Protein AF-A0A7Y2AWC5-F1 (afdb_monomer)

Radius of gyration: 23.45 Å; Cα contacts (8 Å, |Δi|>4): 44; chains: 1; bounding box: 53×53×65 Å

Structure (mmCIF, N/CA/C/O backbone):
data_AF-A0A7Y2AWC5-F1
#
_entry.id   AF-A0A7Y2AWC5-F1
#
loop_
_atom_site.group_PDB
_atom_site.id
_atom_site.type_symbol
_atom_site.label_atom_id
_atom_site.label_alt_id
_atom_site.label_comp_id
_atom_site.label_asym_id
_atom_site.label_entity_id
_atom_site.label_seq_id
_atom_site.pdbx_PDB_ins_code
_atom_site.Cartn_x
_atom_site.Cartn_y
_atom_site.Cartn_z
_atom_site.occupancy
_atom_site.B_iso_or_equiv
_atom_site.auth_seq_id
_atom_site.auth_comp_id
_atom_site.auth_asym_id
_atom_site.auth_atom_id
_atom_site.pdbx_PDB_model_num
ATOM 1 N N . MET A 1 1 ? 6.244 -42.539 -43.892 1.00 41.09 1 MET A N 1
ATOM 2 C CA . MET A 1 1 ? 7.023 -41.372 -43.422 1.00 41.09 1 MET A CA 1
ATOM 3 C C . MET A 1 1 ? 6.172 -40.642 -42.396 1.00 41.09 1 MET A C 1
ATOM 5 O O . MET A 1 1 ? 5.037 -40.320 -42.711 1.00 41.09 1 MET A O 1
ATOM 9 N N . LYS A 1 2 ? 6.644 -40.513 -41.151 1.00 36.69 2 LYS A N 1
ATOM 10 C CA . LYS A 1 2 ? 5.909 -39.850 -40.062 1.00 36.69 2 LYS A CA 1
ATOM 11 C C . LYS A 1 2 ? 6.284 -38.369 -40.076 1.00 36.69 2 LYS A C 1
ATOM 13 O O . LYS A 1 2 ? 7.426 -38.039 -39.777 1.00 36.69 2 LYS A O 1
ATOM 18 N N . SER A 1 3 ? 5.351 -37.513 -40.478 1.00 44.28 3 SER A N 1
ATOM 19 C CA . SER A 1 3 ? 5.529 -36.061 -40.444 1.00 44.28 3 SER A CA 1
ATOM 20 C C . SER A 1 3 ? 5.233 -35.564 -39.033 1.00 44.28 3 SER A C 1
ATOM 22 O O . SER A 1 3 ? 4.097 -35.646 -38.573 1.00 44.28 3 SER A O 1
ATOM 24 N N . TYR A 1 4 ? 6.260 -35.085 -38.335 1.00 48.12 4 TYR A N 1
ATOM 25 C CA . TYR A 1 4 ? 6.112 -34.407 -37.051 1.00 48.12 4 TYR A CA 1
ATOM 26 C C . TYR A 1 4 ? 5.810 -32.931 -37.315 1.00 48.12 4 TYR A C 1
ATOM 28 O O . TYR A 1 4 ? 6.629 -32.223 -37.896 1.00 48.12 4 TYR A O 1
ATOM 36 N N . VAL A 1 5 ? 4.623 -32.474 -36.914 1.00 51.56 5 VAL A N 1
ATOM 37 C CA . VAL A 1 5 ? 4.274 -31.050 -36.906 1.00 51.56 5 VAL A CA 1
ATOM 38 C C . VAL A 1 5 ? 4.843 -30.452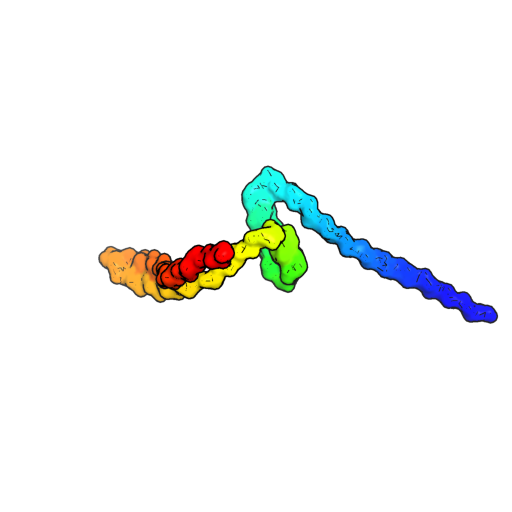 -35.623 1.00 51.56 5 VAL A C 1
ATOM 40 O O . VAL A 1 5 ? 4.379 -30.750 -34.526 1.00 51.56 5 VAL A O 1
ATOM 43 N N . PHE A 1 6 ? 5.893 -29.649 -35.768 1.00 46.00 6 PHE A N 1
ATOM 44 C CA . PHE A 1 6 ? 6.512 -28.900 -34.681 1.00 46.00 6 PHE A CA 1
ATOM 45 C C . PHE A 1 6 ? 5.726 -27.593 -34.507 1.00 46.00 6 PHE A C 1
ATOM 47 O O . PHE A 1 6 ? 5.948 -26.627 -35.233 1.00 46.00 6 PHE A O 1
ATOM 54 N N . VAL A 1 7 ? 4.741 -27.580 -33.604 1.00 54.41 7 VAL A N 1
ATOM 55 C CA . VAL A 1 7 ? 4.024 -26.346 -33.248 1.00 54.41 7 VAL A CA 1
ATOM 56 C C . VAL A 1 7 ? 4.908 -25.563 -32.283 1.00 54.41 7 VAL A C 1
ATOM 58 O O . VAL A 1 7 ? 5.011 -25.897 -31.106 1.00 54.41 7 VAL A O 1
ATOM 61 N N . LEU A 1 8 ? 5.578 -24.534 -32.801 1.00 48.16 8 LEU A N 1
ATOM 62 C CA . LEU A 1 8 ? 6.297 -23.554 -31.997 1.00 48.16 8 LEU A CA 1
ATOM 63 C C . LEU A 1 8 ? 5.262 -22.689 -31.263 1.00 48.16 8 LEU A C 1
ATOM 65 O O . LEU A 1 8 ? 4.677 -21.773 -31.838 1.00 48.16 8 LEU A O 1
ATOM 69 N N . PHE A 1 9 ? 4.999 -23.015 -29.999 1.00 45.50 9 PHE A N 1
ATOM 70 C CA . PHE A 1 9 ? 4.175 -22.199 -29.114 1.00 45.50 9 PHE A CA 1
ATOM 71 C C . PHE A 1 9 ? 5.024 -21.010 -28.639 1.00 45.50 9 PHE A C 1
ATOM 73 O O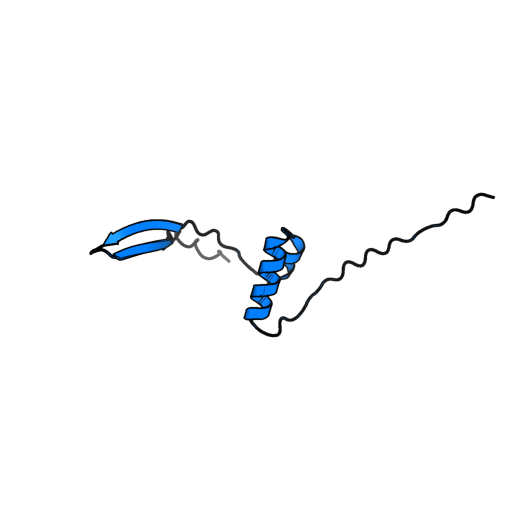 . PHE A 1 9 ? 5.705 -21.076 -27.618 1.00 45.50 9 PHE A O 1
ATOM 80 N N . CYS A 1 10 ? 5.061 -19.936 -29.432 1.00 45.16 10 CYS A N 1
ATOM 81 C CA . CYS A 1 10 ? 5.643 -18.666 -29.002 1.00 45.16 10 CYS A CA 1
ATOM 82 C C . CYS A 1 10 ? 4.719 -18.031 -27.957 1.00 45.16 10 CYS A C 1
ATOM 84 O O . CYS A 1 10 ? 3.808 -17.282 -28.301 1.00 45.16 10 CYS A O 1
ATOM 86 N N . VAL A 1 11 ? 4.961 -18.325 -26.677 1.00 56.12 11 VAL A N 1
ATOM 87 C CA . VAL A 1 11 ? 4.449 -17.496 -25.581 1.00 56.12 11 VAL A CA 1
ATOM 88 C C . VAL A 1 11 ? 5.224 -16.188 -25.618 1.00 56.12 11 VAL A C 1
ATOM 90 O O . VAL A 1 11 ? 6.357 -16.100 -25.148 1.00 56.12 11 VAL A O 1
ATOM 93 N N . THR A 1 12 ? 4.635 -15.168 -26.226 1.00 55.81 12 THR A N 1
ATOM 94 C CA . THR A 1 12 ? 5.080 -13.791 -26.033 1.00 55.81 12 THR A CA 1
ATOM 95 C C . THR A 1 12 ? 4.609 -13.339 -24.656 1.00 55.81 12 THR A C 1
ATOM 97 O O . THR A 1 12 ? 3.433 -13.032 -24.476 1.00 55.81 12 THR A O 1
ATOM 100 N N . LEU A 1 13 ? 5.522 -13.302 -23.684 1.00 53.78 13 LEU A N 1
ATOM 101 C CA . LEU A 1 13 ? 5.365 -12.487 -22.480 1.00 53.78 13 LEU A CA 1
ATOM 102 C C . LEU A 1 13 ? 5.425 -11.021 -22.924 1.00 53.78 13 LEU A C 1
ATOM 104 O O . LEU A 1 13 ? 6.500 -10.450 -23.089 1.00 53.78 13 LEU A O 1
ATOM 108 N N . ALA A 1 14 ? 4.264 -10.441 -23.219 1.00 48.03 14 ALA A N 1
ATOM 109 C CA . ALA A 1 14 ? 4.151 -9.009 -23.421 1.00 48.03 14 ALA A CA 1
ATOM 110 C C . ALA A 1 14 ? 4.226 -8.343 -22.043 1.00 48.03 14 ALA A C 1
ATOM 112 O O . ALA A 1 14 ? 3.259 -8.358 -21.286 1.00 48.03 14 ALA A O 1
ATOM 113 N N . SER A 1 15 ? 5.382 -7.773 -21.707 1.00 51.97 15 SER A N 1
ATOM 114 C CA . SER A 1 15 ? 5.480 -6.815 -20.610 1.00 51.97 15 SER A CA 1
ATOM 115 C C . SER A 1 15 ? 4.641 -5.592 -20.984 1.00 51.97 15 SER A C 1
ATOM 117 O O . SER A 1 15 ? 5.069 -4.755 -21.779 1.00 51.97 15 SER A O 1
ATOM 119 N N . ASN A 1 16 ? 3.422 -5.500 -20.454 1.00 54.53 16 ASN A N 1
ATOM 120 C CA . ASN A 1 16 ? 2.584 -4.316 -20.601 1.00 54.53 16 ASN A CA 1
ATOM 121 C C . ASN A 1 16 ? 3.110 -3.216 -19.675 1.00 54.53 16 ASN A C 1
ATOM 123 O O . ASN A 1 16 ? 2.571 -2.979 -18.600 1.00 54.53 16 ASN A O 1
ATOM 127 N N . THR A 1 17 ? 4.156 -2.508 -20.094 1.00 56.09 17 THR A N 1
ATOM 128 C CA . THR A 1 17 ? 4.455 -1.190 -19.524 1.00 56.09 17 THR A CA 1
ATOM 129 C C . THR A 1 17 ? 3.481 -0.188 -20.140 1.00 56.09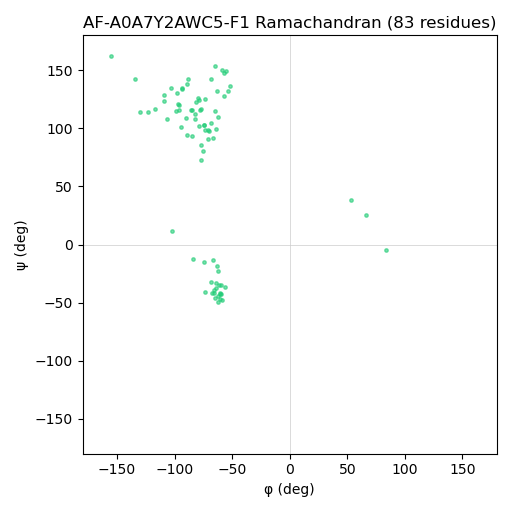 17 THR A C 1
ATOM 131 O O . THR A 1 17 ? 3.836 0.582 -21.031 1.00 56.09 17 THR A O 1
ATOM 134 N N . GLN A 1 18 ? 2.213 -0.241 -19.729 1.00 59.28 18 GLN A N 1
ATOM 135 C CA . GLN A 1 18 ? 1.261 0.807 -20.074 1.00 59.28 18 GLN A CA 1
ATOM 136 C C . GLN A 1 18 ? 1.511 2.001 -19.154 1.00 59.28 18 GLN A C 1
ATOM 138 O O . GLN A 1 18 ? 1.363 1.910 -17.936 1.00 59.28 18 GLN A O 1
ATOM 143 N N . ALA A 1 19 ? 1.922 3.126 -19.740 1.00 62.75 19 ALA A N 1
ATOM 144 C CA . ALA A 1 19 ? 1.868 4.400 -19.045 1.00 62.75 19 ALA A CA 1
ATOM 145 C C . ALA A 1 19 ? 0.388 4.720 -18.800 1.00 62.75 19 ALA A C 1
ATOM 147 O O . ALA A 1 19 ? -0.375 4.878 -19.746 1.00 62.75 19 ALA A O 1
ATOM 148 N N . ASN A 1 20 ? -0.027 4.752 -17.538 1.00 72.94 20 ASN A N 1
ATOM 149 C CA . ASN A 1 20 ? -1.388 5.130 -17.186 1.00 72.94 20 ASN A CA 1
ATOM 150 C C . ASN A 1 20 ? -1.557 6.644 -17.368 1.00 72.94 20 ASN A C 1
ATOM 152 O O . ASN A 1 20 ? -0.810 7.424 -16.779 1.00 72.94 20 ASN A O 1
ATOM 156 N N . ASP A 1 21 ? -2.557 7.057 -18.148 1.00 80.38 21 ASP A N 1
ATOM 157 C CA . ASP A 1 21 ? -2.786 8.463 -18.525 1.00 80.38 21 ASP A CA 1
ATOM 158 C C . ASP A 1 21 ? -3.179 9.369 -17.339 1.00 80.38 21 ASP A C 1
ATOM 160 O O . ASP A 1 21 ? -3.174 10.597 -17.442 1.00 80.38 21 ASP A O 1
ATOM 164 N N . SER A 1 22 ? -3.541 8.775 -16.198 1.00 88.38 22 SER A N 1
ATOM 165 C CA . SER A 1 22 ? -3.882 9.484 -14.965 1.00 88.38 22 SER A CA 1
ATOM 166 C C . SER A 1 22 ? -3.663 8.606 -13.724 1.00 88.38 22 SER A C 1
ATOM 168 O O . SER A 1 22 ? -3.643 7.376 -13.834 1.00 88.38 22 SER A O 1
ATOM 170 N N . PRO A 1 23 ? -3.580 9.203 -12.519 1.00 90.50 23 PRO A N 1
ATOM 171 C CA . PRO A 1 23 ? -3.541 8.443 -11.269 1.00 90.50 23 PRO A CA 1
ATOM 172 C C . PRO A 1 23 ? -4.739 7.500 -11.080 1.00 90.50 23 PRO A C 1
ATOM 174 O O . PRO A 1 23 ? -4.572 6.395 -10.574 1.00 90.50 23 PRO A O 1
ATOM 177 N N . SER A 1 24 ? -5.939 7.899 -11.516 1.00 91.94 24 SER A N 1
ATOM 178 C CA . SER A 1 24 ? 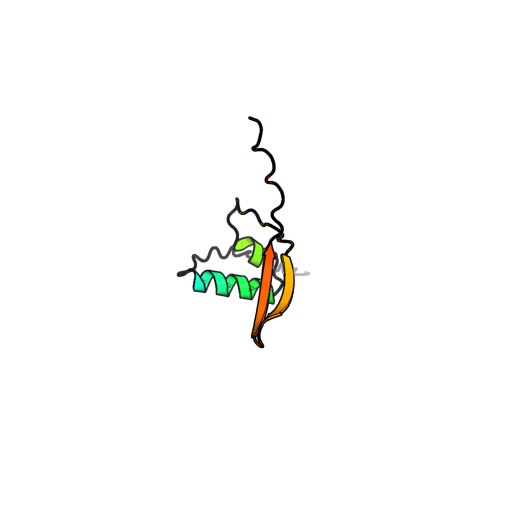-7.136 7.053 -11.419 1.00 91.94 24 SER A CA 1
ATOM 179 C C . SER A 1 24 ? -7.047 5.826 -12.326 1.00 91.94 24 SER A C 1
ATOM 181 O O . SER A 1 24 ? -7.353 4.729 -11.876 1.00 91.94 24 SER A O 1
ATOM 183 N N . ALA A 1 25 ? -6.545 5.981 -13.555 1.00 90.50 25 ALA A N 1
ATOM 184 C CA . ALA A 1 25 ? -6.328 4.853 -14.465 1.00 90.50 25 ALA A CA 1
ATOM 185 C C . ALA A 1 25 ? -5.278 3.860 -13.920 1.00 90.50 25 ALA A C 1
ATOM 187 O O . ALA A 1 25 ? -5.449 2.643 -14.011 1.00 90.50 25 ALA A O 1
ATOM 188 N N . LEU A 1 26 ? -4.221 4.373 -13.275 1.00 90.31 26 LEU A N 1
ATOM 189 C CA . LEU A 1 26 ? -3.236 3.541 -12.573 1.00 90.31 26 LEU A CA 1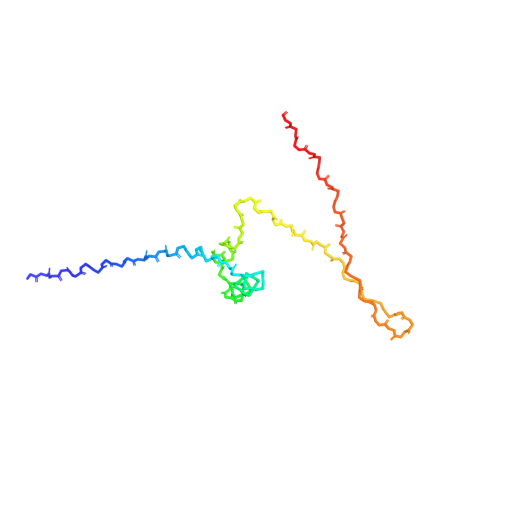
ATOM 190 C C . LEU A 1 26 ? -3.875 2.751 -11.427 1.00 90.31 26 LEU A C 1
ATOM 192 O O . LEU A 1 26 ? -3.614 1.562 -11.270 1.00 90.31 26 LEU A O 1
ATOM 196 N N . GLN A 1 27 ? -4.724 3.400 -10.632 1.00 93.19 27 GLN A N 1
ATOM 197 C CA . GLN A 1 27 ? -5.416 2.737 -9.533 1.00 93.19 27 GLN A CA 1
ATOM 198 C C . GLN A 1 27 ? -6.401 1.671 -10.032 1.00 93.19 27 GLN A C 1
ATOM 200 O O . GLN A 1 27 ? -6.482 0.593 -9.447 1.00 93.19 27 GLN A O 1
ATOM 205 N N . GLU A 1 28 ? -7.155 1.953 -11.092 1.00 94.75 28 GLU A N 1
ATOM 206 C CA . GLU A 1 28 ? -8.124 1.011 -11.658 1.00 94.75 28 GLU A CA 1
ATOM 207 C C . GLU A 1 28 ? -7.445 -0.263 -12.165 1.00 94.75 28 GLU A C 1
ATOM 209 O O . GLU A 1 28 ? -7.836 -1.356 -11.750 1.00 94.75 28 GLU A O 1
ATOM 214 N N . SER A 1 29 ? -6.383 -0.124 -12.962 1.00 93.69 29 SER A N 1
ATOM 215 C CA . SER A 1 29 ? -5.608 -1.267 -13.469 1.00 93.69 29 SER A CA 1
ATOM 216 C C . SER A 1 29 ? -4.980 -2.099 -12.344 1.00 93.69 29 SER A C 1
ATOM 218 O O . SER A 1 29 ? -5.094 -3.327 -12.344 1.00 93.69 29 SER A O 1
ATOM 220 N N . PHE A 1 30 ? -4.431 -1.452 -11.311 1.00 93.50 30 PHE A N 1
ATOM 221 C CA . PHE A 1 30 ? -3.912 -2.152 -10.132 1.00 93.50 30 PHE A CA 1
ATOM 222 C C . PHE A 1 30 ? -4.998 -2.963 -9.402 1.00 93.50 30 PHE A C 1
ATOM 224 O O . PHE A 1 30 ? -4.786 -4.114 -9.011 1.00 93.50 30 PHE A O 1
ATOM 231 N N . MET A 1 31 ? -6.195 -2.389 -9.241 1.00 96.19 31 MET A N 1
ATOM 232 C CA . MET A 1 31 ? -7.323 -3.06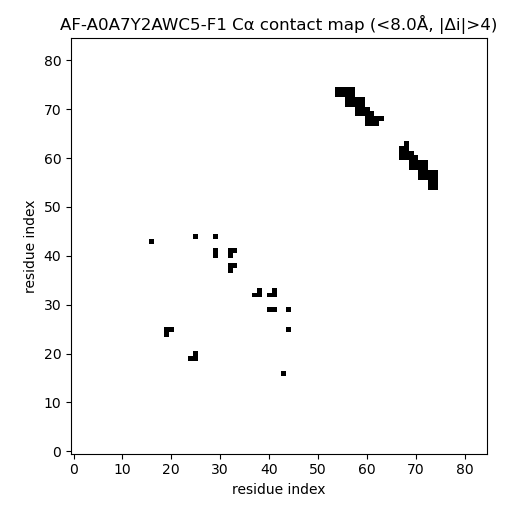9 -8.597 1.00 96.19 31 MET A CA 1
ATOM 233 C C . MET A 1 31 ? -7.861 -4.239 -9.427 1.00 96.19 31 MET A C 1
ATOM 235 O O . MET A 1 31 ? -8.354 -5.213 -8.855 1.00 96.19 31 MET A O 1
ATOM 239 N N . GLU A 1 32 ? -7.798 -4.168 -10.754 1.00 96.56 32 GLU A N 1
ATOM 240 C CA . GLU A 1 32 ? -8.136 -5.298 -11.626 1.00 96.56 32 GLU A CA 1
ATOM 241 C C . GLU A 1 32 ? -7.165 -6.466 -11.433 1.00 96.56 32 GLU A C 1
ATOM 243 O O . GLU A 1 32 ? -7.622 -7.593 -11.222 1.00 96.56 32 GLU A O 1
ATOM 248 N N . ALA A 1 33 ? -5.857 -6.197 -11.394 1.00 94.81 33 ALA A N 1
ATOM 249 C CA . ALA A 1 33 ? -4.836 -7.212 -11.127 1.00 94.81 33 ALA A CA 1
ATO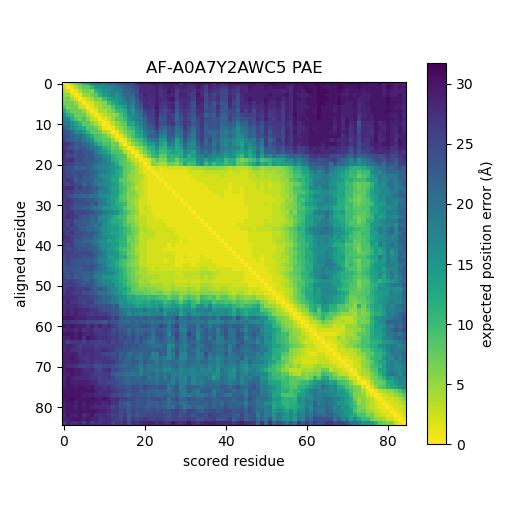M 250 C C . ALA A 1 33 ? -5.033 -7.884 -9.752 1.00 94.81 33 ALA A C 1
ATOM 252 O O . ALA A 1 33 ? -5.008 -9.113 -9.644 1.00 94.81 33 ALA A O 1
ATOM 253 N N . LEU A 1 34 ? -5.342 -7.094 -8.714 1.00 96.38 34 LEU A N 1
ATOM 254 C CA . LEU A 1 34 ? -5.693 -7.604 -7.381 1.00 96.38 34 LEU A CA 1
ATOM 255 C C . LEU A 1 34 ? -6.911 -8.532 -7.405 1.00 96.38 34 LEU A C 1
ATOM 257 O O . LEU A 1 34 ? -6.872 -9.619 -6.829 1.00 96.38 34 LEU A O 1
ATOM 261 N N . ARG A 1 35 ? -7.999 -8.124 -8.070 1.00 96.94 35 ARG A N 1
ATOM 262 C CA . ARG A 1 35 ? -9.222 -8.943 -8.175 1.00 96.94 35 ARG A CA 1
ATOM 263 C C . ARG A 1 35 ? -8.987 -10.237 -8.949 1.00 96.94 35 ARG A C 1
ATOM 265 O O . ARG A 1 35 ? -9.625 -11.240 -8.640 1.00 96.94 35 ARG A O 1
ATOM 272 N N . ALA A 1 36 ? -8.092 -10.211 -9.934 1.00 96.31 36 ALA A N 1
ATOM 273 C CA . ALA A 1 36 ? -7.683 -11.389 -10.688 1.00 96.31 36 ALA A CA 1
ATOM 274 C C . ALA A 1 36 ? -6.746 -12.318 -9.892 1.00 96.31 36 ALA A C 1
ATOM 276 O O . ALA A 1 36 ? -6.569 -13.471 -10.281 1.00 96.31 36 ALA A O 1
ATOM 277 N N . GLY A 1 37 ? -6.163 -11.842 -8.784 1.00 95.44 37 GLY A N 1
ATOM 278 C CA . GLY A 1 37 ? -5.146 -12.578 -8.034 1.00 95.44 37 GLY A CA 1
ATOM 279 C C . GLY A 1 37 ? -3.845 -12.767 -8.820 1.00 95.44 37 GLY A C 1
ATOM 280 O O . GLY A 1 37 ? -3.119 -13.728 -8.574 1.00 95.44 37 GLY A O 1
ATOM 281 N N . ASP A 1 38 ? -3.565 -11.884 -9.780 1.00 96.50 38 ASP A N 1
ATOM 282 C CA . ASP A 1 38 ? -2.408 -11.982 -10.668 1.00 96.50 38 ASP A CA 1
ATOM 283 C C . ASP A 1 38 ? -1.201 -11.272 -10.043 1.00 96.50 38 ASP A C 1
ATOM 285 O O . ASP A 1 38 ? -1.040 -10.056 -10.146 1.00 96.50 38 ASP A O 1
ATOM 289 N N . ALA A 1 39 ? -0.364 -12.045 -9.349 1.00 94.00 39 ALA A N 1
ATOM 290 C CA . ALA A 1 39 ? 0.808 -11.532 -8.646 1.00 94.00 39 ALA A CA 1
ATOM 291 C C . ALA A 1 39 ? 1.815 -10.835 -9.577 1.00 94.00 39 ALA A C 1
ATOM 293 O O . ALA A 1 39 ? 2.417 -9.839 -9.172 1.00 94.00 39 ALA A O 1
ATOM 294 N N . ASP A 1 40 ? 1.971 -11.314 -10.813 1.00 93.44 40 ASP A N 1
ATOM 295 C CA . ASP A 1 40 ? 2.912 -10.737 -11.775 1.00 93.44 40 ASP A CA 1
ATOM 296 C C . ASP A 1 40 ? 2.383 -9.400 -12.310 1.00 93.44 40 ASP A C 1
ATOM 298 O O . ASP A 1 40 ? 3.130 -8.420 -12.397 1.00 93.44 40 ASP A O 1
ATOM 302 N N . ALA A 1 41 ? 1.078 -9.317 -12.592 1.00 91.62 41 ALA A N 1
ATOM 303 C CA . ALA A 1 41 ? 0.437 -8.061 -12.973 1.00 91.62 41 ALA A CA 1
ATOM 304 C C . ALA A 1 41 ? 0.447 -7.036 -11.826 1.00 91.62 41 ALA A C 1
ATOM 306 O O . ALA A 1 41 ? 0.708 -5.857 -12.061 1.00 91.62 41 ALA A O 1
ATOM 307 N N . ILE A 1 42 ? 0.240 -7.472 -10.578 1.00 93.75 42 ILE A N 1
ATOM 308 C CA . ILE A 1 42 ? 0.370 -6.611 -9.391 1.00 93.75 42 ILE A CA 1
ATOM 309 C C . ILE A 1 42 ? 1.804 -6.071 -9.280 1.00 93.75 42 ILE A C 1
ATOM 311 O O . ILE A 1 42 ? 1.995 -4.870 -9.086 1.00 93.75 42 ILE A O 1
ATOM 315 N N . ALA A 1 43 ? 2.816 -6.933 -9.435 1.00 92.25 43 ALA A N 1
ATOM 316 C CA . ALA A 1 43 ? 4.223 -6.544 -9.355 1.00 92.25 43 ALA A CA 1
ATOM 317 C C . ALA A 1 43 ? 4.614 -5.518 -10.434 1.00 92.25 43 ALA A C 1
ATOM 319 O O . ALA A 1 43 ? 5.392 -4.606 -10.157 1.00 92.25 43 ALA A O 1
ATOM 320 N N . ALA A 1 44 ? 4.032 -5.611 -11.633 1.00 92.88 44 ALA A N 1
ATOM 321 C CA . ALA A 1 44 ? 4.304 -4.691 -12.739 1.00 92.88 44 ALA A CA 1
ATOM 322 C C . ALA A 1 44 ? 3.893 -3.228 -12.463 1.00 92.88 44 ALA A C 1
ATOM 324 O O . ALA A 1 44 ? 4.378 -2.322 -13.141 1.00 92.88 44 ALA A O 1
ATOM 325 N N . HIS A 1 45 ? 3.028 -2.982 -11.474 1.00 91.19 45 HIS A N 1
ATOM 326 C CA . HIS A 1 45 ? 2.628 -1.630 -11.069 1.00 91.19 45 HIS A CA 1
ATOM 327 C C . HIS A 1 45 ? 3.595 -0.959 -10.087 1.00 91.19 45 HIS A C 1
ATOM 329 O O . HIS A 1 45 ? 3.486 0.247 -9.854 1.00 91.19 45 HIS A O 1
ATOM 335 N N . TYR A 1 46 ? 4.532 -1.708 -9.508 1.00 90.94 46 TYR A N 1
ATOM 336 C CA . TYR A 1 46 ? 5.513 -1.161 -8.581 1.00 90.94 46 TYR A CA 1
ATOM 337 C C . TYR A 1 46 ? 6.755 -0.650 -9.318 1.00 90.94 46 TYR A C 1
ATOM 339 O O . TYR A 1 46 ? 7.240 -1.255 -10.273 1.00 90.94 46 TYR A O 1
ATOM 347 N N . ALA A 1 47 ? 7.306 0.469 -8.842 1.00 89.88 47 ALA A N 1
ATOM 348 C CA . ALA A 1 47 ? 8.658 0.872 -9.214 1.00 89.88 47 ALA A CA 1
ATOM 349 C C . ALA A 1 47 ? 9.675 -0.153 -8.680 1.00 89.88 47 ALA A C 1
ATOM 351 O O . ALA A 1 47 ? 9.433 -0.815 -7.673 1.00 89.88 47 ALA A O 1
ATOM 352 N N . ASN A 1 48 ? 10.832 -0.272 -9.334 1.00 89.56 48 ASN A N 1
ATOM 353 C CA . ASN A 1 48 ? 11.851 -1.258 -8.953 1.00 89.56 48 ASN A CA 1
ATOM 354 C C . ASN A 1 48 ? 12.412 -1.040 -7.532 1.00 89.56 48 ASN A C 1
ATOM 356 O O . ASN A 1 48 ? 12.942 -1.966 -6.926 1.00 89.56 48 ASN A O 1
ATOM 360 N N . ASP A 1 49 ? 12.313 0.181 -7.011 1.00 89.31 49 ASP A N 1
ATOM 361 C CA . ASP A 1 49 ? 12.712 0.584 -5.662 1.00 89.31 49 ASP A CA 1
ATOM 362 C C . ASP A 1 49 ? 11.522 0.723 -4.697 1.00 89.31 49 ASP A C 1
ATOM 364 O O . ASP A 1 49 ? 11.675 1.255 -3.595 1.00 89.31 49 ASP A O 1
ATOM 368 N N . ALA A 1 50 ? 10.334 0.252 -5.084 1.00 90.12 50 ALA A N 1
ATOM 369 C CA . ALA A 1 50 ? 9.164 0.328 -4.229 1.00 90.12 50 ALA A CA 1
ATOM 370 C C . ALA A 1 50 ? 9.355 -0.499 -2.950 1.00 90.12 50 ALA A C 1
ATOM 372 O O . ALA A 1 50 ? 9.713 -1.678 -2.979 1.00 90.12 50 ALA A O 1
ATOM 373 N N . VAL A 1 51 ? 9.041 0.123 -1.816 1.00 89.00 51 VAL A N 1
ATOM 374 C CA . VAL A 1 51 ? 9.002 -0.524 -0.504 1.00 89.00 51 VAL A CA 1
ATOM 375 C C . VAL A 1 51 ? 7.545 -0.628 -0.072 1.00 89.00 51 VAL A C 1
ATOM 377 O O . VAL A 1 51 ? 6.840 0.378 -0.011 1.00 89.00 51 VAL A O 1
ATOM 380 N N . SER A 1 52 ? 7.087 -1.846 0.225 1.00 82.44 52 SER A N 1
ATOM 381 C CA . SER A 1 52 ? 5.765 -2.076 0.812 1.00 82.44 52 SER A CA 1
ATOM 382 C C . SER A 1 52 ? 5.875 -2.128 2.330 1.00 82.44 52 SER A C 1
ATOM 384 O O . SER A 1 52 ? 6.750 -2.805 2.871 1.00 82.44 52 SER A O 1
ATOM 386 N N . TYR A 1 53 ? 4.963 -1.448 3.017 1.00 77.19 53 TYR A N 1
ATOM 387 C CA . TYR A 1 53 ? 4.853 -1.485 4.470 1.00 77.19 53 TYR A CA 1
ATOM 388 C C . TYR A 1 53 ? 3.595 -2.253 4.851 1.00 77.19 53 TYR A C 1
ATOM 390 O O . TYR A 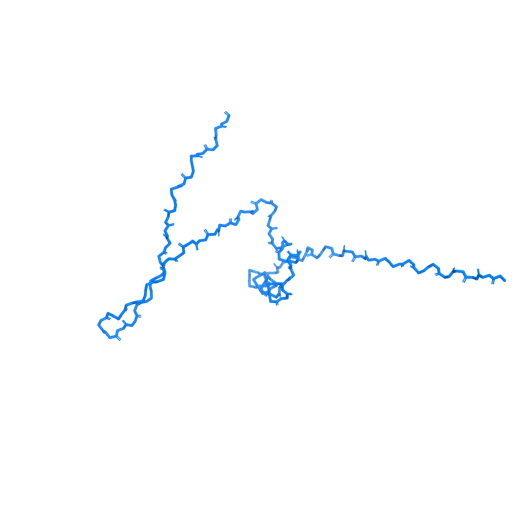1 53 ? 2.511 -1.941 4.359 1.00 77.19 53 TYR A O 1
ATOM 398 N N . ASP A 1 54 ? 3.739 -3.239 5.731 1.00 73.94 54 ASP A N 1
ATOM 399 C CA . ASP A 1 54 ? 2.587 -3.796 6.428 1.00 73.94 54 ASP A CA 1
ATOM 400 C C . ASP A 1 54 ? 2.219 -2.848 7.573 1.00 73.94 54 ASP A C 1
ATOM 402 O O . ASP A 1 54 ? 3.076 -2.464 8.378 1.00 73.94 54 ASP A O 1
ATOM 406 N N . VAL A 1 55 ? 0.960 -2.419 7.610 1.00 66.62 55 VAL A N 1
ATOM 407 C CA . VAL A 1 55 ? 0.463 -1.514 8.644 1.00 66.62 55 VAL A CA 1
ATOM 408 C C . VAL A 1 55 ? -0.422 -2.315 9.579 1.00 66.62 55 VAL A C 1
ATOM 410 O O . VAL A 1 55 ? -1.561 -2.644 9.254 1.00 66.62 55 VAL A O 1
ATOM 413 N N . THR A 1 56 ? 0.074 -2.561 10.791 1.00 63.84 56 THR A N 1
ATOM 414 C CA . THR A 1 56 ? -0.773 -3.028 11.887 1.00 63.84 56 THR A CA 1
ATOM 415 C C . THR A 1 56 ? -1.623 -1.858 12.375 1.00 63.84 56 THR A C 1
ATOM 417 O O . THR A 1 56 ? -1.160 -1.016 13.150 1.00 63.84 56 THR A O 1
ATOM 420 N N . ALA A 1 57 ? -2.867 -1.794 11.910 1.00 63.88 57 ALA A N 1
ATOM 421 C CA . ALA A 1 57 ? -3.857 -0.862 12.428 1.00 63.88 57 ALA A CA 1
ATOM 422 C C . ALA A 1 57 ? -4.626 -1.498 13.593 1.00 63.88 57 ALA A C 1
ATOM 424 O O . ALA A 1 57 ? -4.994 -2.674 13.545 1.00 63.88 57 ALA A O 1
ATOM 425 N N . GLN A 1 58 ? -4.870 -0.722 14.648 1.00 64.38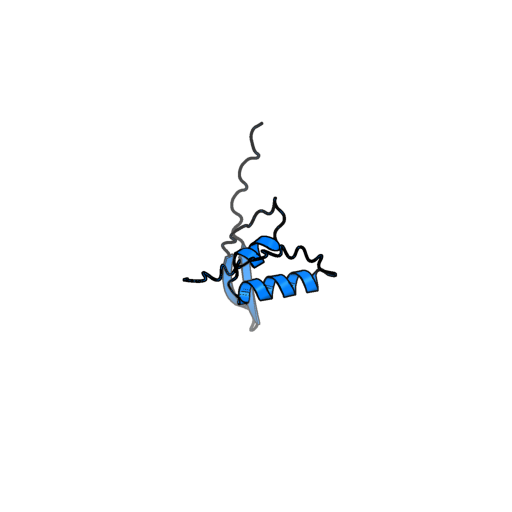 58 GLN A N 1
ATOM 426 C CA . GLN A 1 58 ? -5.865 -1.084 15.653 1.00 64.38 58 GLN A CA 1
ATOM 427 C C . GLN A 1 58 ? -7.168 -0.371 15.313 1.00 64.38 58 GLN A C 1
ATOM 429 O O . GLN A 1 58 ? -7.241 0.858 15.344 1.00 64.38 58 GLN A O 1
ATOM 434 N N . ASP A 1 59 ? -8.195 -1.155 15.000 1.00 66.19 59 ASP A N 1
ATOM 435 C CA . ASP A 1 59 ? -9.534 -0.631 14.770 1.00 66.19 59 ASP A CA 1
ATOM 436 C C . ASP A 1 59 ? -10.269 -0.504 16.101 1.00 66.19 59 ASP A C 1
ATOM 438 O O . ASP A 1 59 ? -10.555 -1.495 16.782 1.00 66.19 59 ASP A O 1
ATOM 442 N N . VAL A 1 60 ? -10.601 0.732 16.473 1.00 70.38 60 VAL A N 1
ATOM 443 C CA . VAL A 1 60 ? -11.433 1.006 17.644 1.00 70.38 60 VAL A CA 1
ATOM 444 C C . VAL A 1 60 ? -12.649 1.806 17.206 1.00 70.38 60 VAL A C 1
ATOM 446 O O . VAL A 1 60 ? -12.561 2.967 16.803 1.00 70.38 60 VAL A O 1
ATOM 449 N N . SER A 1 61 ? -13.820 1.188 17.330 1.00 79.31 61 SER A N 1
ATOM 450 C CA . SER A 1 61 ? -15.100 1.877 17.203 1.00 79.31 61 SER A CA 1
ATOM 451 C C . SER A 1 61 ? -15.646 2.224 18.584 1.00 79.31 61 SER A C 1
ATOM 453 O O . SER A 1 61 ? -15.763 1.341 19.439 1.00 79.31 61 SER A O 1
ATOM 455 N N . ARG A 1 62 ? -16.050 3.479 18.801 1.00 80.88 62 ARG A N 1
ATOM 456 C CA . ARG A 1 62 ? -16.804 3.868 20.004 1.00 80.88 62 ARG A CA 1
ATOM 457 C C . ARG A 1 62 ? -17.990 4.755 19.652 1.00 80.88 62 ARG A C 1
ATOM 459 O O . ARG A 1 62 ? -17.888 5.622 18.786 1.00 80.88 62 ARG A O 1
ATOM 466 N N . ASN A 1 63 ? -19.107 4.571 20.352 1.00 83.38 63 ASN A N 1
ATOM 467 C CA . ASN A 1 63 ? -20.206 5.529 20.311 1.00 83.38 63 ASN A CA 1
ATOM 468 C C . ASN A 1 63 ? -19.863 6.716 21.225 1.00 83.38 63 ASN A C 1
ATOM 470 O O . ASN A 1 63 ? -19.562 6.526 22.405 1.00 83.38 63 ASN A O 1
ATOM 474 N N . PHE A 1 64 ? -19.880 7.929 20.681 1.00 80.75 64 PHE A N 1
ATOM 475 C CA . PHE A 1 64 ? -19.634 9.163 21.418 1.00 80.75 64 PHE A CA 1
ATOM 476 C C . PHE A 1 64 ? -20.751 10.158 21.095 1.00 80.75 64 PHE A C 1
ATOM 478 O O . PHE A 1 64 ? -20.899 10.585 19.951 1.00 80.75 64 PHE A O 1
ATOM 485 N N . ASN A 1 65 ? -21.566 10.498 22.099 1.00 85.19 65 ASN A N 1
ATOM 486 C CA . ASN A 1 65 ? -22.726 11.392 21.976 1.00 85.19 65 ASN A CA 1
ATOM 487 C C . ASN A 1 65 ? -23.722 10.997 20.865 1.00 85.19 65 ASN A C 1
ATOM 489 O O . ASN A 1 65 ? -24.262 11.861 20.178 1.00 85.19 65 ASN A O 1
ATOM 493 N N . GLY A 1 66 ? -23.966 9.697 20.670 1.00 90.94 66 GLY A N 1
ATOM 494 C CA . GLY A 1 66 ? -24.894 9.200 19.649 1.00 90.94 66 GLY A CA 1
ATOM 495 C C . GLY A 1 66 ? -24.289 9.064 18.248 1.00 90.94 66 GLY A C 1
ATOM 496 O O . GLY A 1 66 ? -24.937 8.495 17.374 1.00 90.94 66 GLY A O 1
ATOM 497 N N . THR A 1 67 ? -23.040 9.489 18.046 1.00 88.38 67 THR A N 1
ATOM 498 C CA . THR A 1 67 ? -22.301 9.319 16.789 1.00 88.38 67 THR A CA 1
ATOM 499 C C . THR A 1 67 ? -21.285 8.191 16.928 1.00 88.38 67 THR A C 1
ATOM 501 O O . THR A 1 67 ? -20.549 8.115 17.914 1.00 88.38 67 THR A O 1
ATOM 504 N N . TRP A 1 68 ? -21.216 7.306 15.936 1.00 85.19 68 TRP A N 1
ATOM 505 C CA . TRP A 1 68 ? -20.151 6.310 15.859 1.00 85.19 68 TRP A CA 1
ATOM 506 C C . TRP A 1 68 ? -18.869 6.963 15.353 1.00 85.19 68 TRP A C 1
ATOM 508 O O . TRP A 1 68 ? -18.822 7.463 14.231 1.00 85.19 68 TRP A O 1
ATOM 518 N N . LEU A 1 69 ? -17.837 6.964 16.194 1.00 79.81 69 LEU A N 1
ATOM 519 C CA . LEU A 1 69 ? -16.492 7.363 15.810 1.00 79.81 69 LEU A CA 1
ATOM 520 C C . LEU A 1 69 ? -15.699 6.103 15.462 1.00 79.81 69 LEU A C 1
ATOM 522 O O . LEU A 1 69 ? -15.523 5.228 16.314 1.00 79.81 69 LEU A O 1
ATOM 526 N N . TYR A 1 70 ? -15.224 6.044 14.221 1.00 77.81 70 TYR A N 1
ATOM 527 C CA . TYR A 1 70 ? -14.242 5.067 13.772 1.00 77.81 70 TYR A CA 1
ATOM 528 C C . TYR A 1 70 ? -12.860 5.712 13.830 1.00 77.81 70 TYR A C 1
ATOM 530 O O . TYR A 1 70 ? -12.642 6.751 13.203 1.00 77.81 70 TYR A O 1
ATOM 538 N N . VAL A 1 71 ? -11.950 5.130 14.608 1.00 75.19 71 VAL A N 1
ATOM 539 C CA . VAL A 1 71 ? -10.549 5.549 14.645 1.00 75.19 71 VAL A CA 1
ATOM 540 C C . VAL A 1 71 ? -9.713 4.380 14.157 1.00 75.19 71 VAL A C 1
ATOM 542 O O . VAL A 1 71 ? -9.702 3.325 14.787 1.00 75.19 71 VAL A O 1
ATOM 545 N N . MET A 1 72 ? -9.031 4.595 13.036 1.00 67.19 72 MET A N 1
ATOM 546 C CA . MET A 1 72 ? -7.967 3.719 12.567 1.00 67.19 72 MET A CA 1
ATOM 547 C C . MET A 1 72 ? -6.658 4.318 13.073 1.00 67.19 72 MET A C 1
ATOM 549 O O . MET A 1 72 ? -6.202 5.335 12.544 1.00 67.19 72 MET A O 1
ATOM 553 N N . ASP A 1 73 ? -6.112 3.754 14.149 1.00 69.25 73 ASP A N 1
ATOM 554 C CA . ASP A 1 73 ? -4.818 4.183 14.680 1.00 69.25 73 ASP A CA 1
ATOM 555 C C . ASP A 1 73 ? -3.704 3.311 14.092 1.00 69.25 73 ASP A C 1
ATOM 557 O O . ASP A 1 73 ? -3.829 2.083 14.040 1.00 69.25 73 ASP A O 1
ATOM 561 N N . HIS A 1 74 ? -2.624 3.942 13.632 1.00 65.69 74 HIS A N 1
ATOM 562 C CA . HIS A 1 74 ? -1.451 3.239 13.121 1.00 65.69 74 HIS A CA 1
ATOM 563 C C . HIS A 1 74 ? -0.412 3.200 14.237 1.00 65.69 74 HIS A C 1
ATOM 565 O O . HIS A 1 74 ? 0.108 4.231 14.668 1.00 65.69 74 HIS A O 1
ATOM 571 N N . VAL A 1 75 ? -0.096 2.000 14.726 1.00 59.66 75 VAL A N 1
ATOM 572 C CA . VAL A 1 75 ? 0.964 1.852 15.723 1.00 59.66 75 VAL A CA 1
ATOM 573 C C . VAL A 1 75 ? 2.280 2.171 15.019 1.00 59.66 75 VAL A C 1
ATOM 575 O O . VAL A 1 75 ? 2.774 1.384 14.213 1.00 59.66 75 VAL A O 1
ATOM 578 N N . SER A 1 76 ? 2.836 3.352 15.279 1.00 59.19 76 SER A N 1
ATOM 579 C CA . SER A 1 76 ? 4.147 3.727 14.751 1.00 59.19 76 SER A CA 1
ATOM 580 C C . SER A 1 76 ? 5.190 2.758 15.312 1.00 59.19 76 SER A C 1
ATOM 582 O O . SER A 1 76 ? 5.483 2.793 16.508 1.00 59.19 76 SER A O 1
ATOM 584 N N . MET A 1 77 ? 5.757 1.879 14.480 1.00 60.50 77 MET A N 1
ATOM 585 C CA . MET A 1 77 ? 6.982 1.180 14.872 1.00 60.50 77 MET A CA 1
ATOM 586 C C . MET A 1 77 ? 8.126 2.203 14.937 1.00 60.50 77 MET A C 1
ATOM 588 O O . MET A 1 77 ? 8.165 3.114 14.103 1.00 60.50 77 MET A O 1
ATOM 592 N N . PRO A 1 78 ? 9.061 2.095 15.900 1.00 68.69 78 PRO A N 1
ATOM 593 C CA . PRO A 1 78 ? 10.242 2.947 15.894 1.00 68.69 78 PRO A CA 1
ATOM 594 C C . PRO A 1 78 ? 10.988 2.757 14.567 1.00 68.69 78 PRO A C 1
ATOM 596 O O . PRO A 1 78 ? 11.276 1.625 14.176 1.00 68.69 78 PRO A O 1
ATOM 599 N N . LEU A 1 79 ? 11.275 3.863 13.870 1.00 72.25 79 LEU A N 1
ATOM 600 C CA . LEU A 1 79 ? 12.079 3.844 12.647 1.00 72.25 79 LEU A CA 1
ATOM 601 C C . LEU A 1 79 ? 13.409 3.123 12.929 1.00 72.25 79 LEU A C 1
ATOM 603 O O . LEU A 1 79 ? 14.054 3.440 13.936 1.00 72.25 79 LEU A O 1
ATOM 607 N N . PRO A 1 80 ? 13.841 2.174 12.075 1.00 76.88 80 PRO A N 1
ATOM 608 C CA . PRO A 1 80 ? 15.174 1.608 12.203 1.00 76.88 80 PRO A CA 1
ATOM 609 C C . PRO A 1 80 ? 16.217 2.732 12.081 1.00 76.88 80 PRO A C 1
ATOM 611 O O . PRO A 1 80 ? 15.968 3.732 11.398 1.00 76.88 80 PRO A O 1
ATOM 614 N N . PRO A 1 81 ? 17.383 2.599 12.739 1.00 81.81 81 PRO A N 1
ATOM 615 C CA . PRO A 1 81 ? 18.463 3.553 12.548 1.00 81.81 81 PRO A CA 1
ATOM 616 C C . PRO A 1 81 ? 18.846 3.609 11.058 1.00 81.81 81 PRO A C 1
ATOM 618 O O . PRO A 1 81 ? 18.738 2.593 10.364 1.00 81.81 81 PRO A O 1
ATOM 621 N N . PRO A 1 82 ? 19.284 4.776 10.554 1.00 84.88 82 PRO A N 1
ATOM 622 C CA . PRO A 1 82 ? 19.751 4.890 9.178 1.00 84.88 82 PRO A CA 1
ATOM 623 C C . PRO A 1 82 ? 20.883 3.880 8.908 1.00 84.88 82 PRO A C 1
ATOM 625 O O . PRO A 1 82 ? 21.632 3.555 9.838 1.00 84.88 82 PRO A O 1
ATOM 628 N N . PRO A 1 83 ? 21.024 3.375 7.666 1.00 85.38 83 PRO A N 1
ATOM 629 C CA . PRO A 1 83 ? 22.133 2.501 7.296 1.00 85.38 83 PRO A CA 1
ATOM 630 C C . PRO A 1 83 ? 23.477 3.129 7.683 1.00 85.38 83 PRO A C 1
ATOM 632 O O . PRO A 1 83 ? 23.686 4.325 7.490 1.00 85.38 83 PRO A O 1
ATOM 635 N N . GLN A 1 84 ? 24.370 2.326 8.255 1.00 84.38 84 GLN A N 1
ATOM 636 C CA . GLN A 1 84 ? 25.742 2.740 8.543 1.00 84.38 84 GLN A CA 1
ATOM 637 C C . GLN A 1 84 ? 26.549 2.600 7.244 1.00 84.38 84 GLN A C 1
ATOM 639 O O . GLN A 1 84 ? 26.542 1.515 6.662 1.00 84.38 84 GLN A O 1
ATOM 644 N N . GLU A 1 85 ? 27.160 3.694 6.778 1.00 70.19 85 GLU A N 1
ATOM 645 C CA . GLU A 1 85 ? 28.059 3.717 5.606 1.00 70.19 85 GLU A CA 1
ATOM 646 C C . GLU A 1 85 ? 29.343 2.902 5.823 1.00 70.19 85 GLU A C 1
ATOM 648 O O . GLU A 1 85 ? 29.864 2.894 6.966 1.00 70.19 85 GLU A O 1
#

Secondary structure (DSSP, 8-state):
--------------------SSHHHHHHHHHHHHHHT-HHHHHTTS-TT-------EEEEEEEETTEEEEEEEE--PPPPPPPP-

pLDDT: mean 75.74, std 17.0, range [36.69, 96.94]

Mean predicted aligned error: 15.39 Å

Nearest PDB structures (foldseek):
  4uce-assembly1_A  TM=3.480E-01  e=1.332E+00  Human respiratory syncytial virus A2
  4rnd-assembly1_C  TM=3.582E-01  e=1.840E+00  Saccharomyces cerevisiae S288C
  4uca-assembly2_B  TM=3.484E-01  e=1.725E+00  Human respiratory syncytial virus A2
  5d80-assembly1_G  TM=3.570E-01  e=2.712E+00  Saccharomyces cerevisiae S288C

Sequence (85 aa):
MKSYVFVLFCVTLASNTQANDSPSALQESFMEALRAGDADAIAAHYANDAVSYDVTAQDVSRNFNGTWLYVMDHVSMPLPPPPQE

Solvent-accessible surface area (backbone atoms only — not comparable to full-atom values): 5988 Å² total; per-residue (Å²): 135,88,82,81,84,81,78,80,79,78,80,76,83,74,81,78,84,71,83,56,94,40,74,66,54,44,52,51,54,48,51,49,23,58,76,68,67,36,64,67,61,43,53,70,74,52,60,99,83,63,82,87,79,88,78,67,61,52,82,47,77,46,78,55,95,88,40,79,45,79,44,82,44,71,70,79,71,81,80,75,80,78,86,83,132

Foldseek 3Di:
DDDDDDPPPPPPPPLPPDDQPDPVSLVVQLVVCVVVVPPVSNVSSDDPPDDDDDWDWDWDWDQDPNDIDTDTDTDDDPDDPPDDD